Protein AF-A0A2I0SZ85-F1 (afdb_monomer_lite)

Sequence (132 aa):
MGALLAPLLMPPPLPAGSWGPHLIIVPTSVMLNWEMELKRWCPSFKILTYYGAQKERRLKRQGWTKPNAFHVCITSYKLVLQDHQAFRRKNWKYLILDEAQNIKNFKSQRWQSLLNFNRSLGGATHGCWGAP

InterPro domains:
  IPR000330 SNF2, N-terminal domain [PF00176] (19-118)
  IPR014001 Helicase superfamily 1/2, ATP-binding domain [PS51192] (1-132)
  IPR027417 P-loop containing nucleoside triphosphate hydrolase [SSF52540] (8-117)
  IPR038718 SNF2-like, N-terminal domain superfamily [G3DSA:3.40.50.10810] (1-121)
  IPR050520 INO80/SWR1 chromatin remodeling helicase [PTHR45685] (17-119)

Organism: NCBI:txid1758121

pLDDT: mean 75.62, std 19.71, range [24.89, 96.06]

Radius of gyration: 14.16 Å; chains: 1; bounding box: 32×34×33 Å

Secondary structure (DSSP, 8-state):
-GGGSHHHHS-SS--TT----EEEEE-GGGHHHHHHHHHHH-TTS-EEEE-S-HHHHHHHTTTTTSTTS-SEEEEEHHHHHHTHHHHHTS--S-EEETTGGG-TTTTSHHHHHHHGGGTTSSS---------

Structure (mmCIF, N/CA/C/O backbone):
data_AF-A0A2I0SZ85-F1
#
_entry.id   AF-A0A2I0SZ85-F1
#
loop_
_atom_site.group_PDB
_atom_site.id
_atom_site.type_symbol
_atom_site.label_atom_id
_atom_site.label_alt_id
_atom_site.label_comp_id
_atom_site.label_asym_id
_atom_site.label_entity_id
_atom_site.label_seq_id
_atom_site.pdbx_PDB_ins_code
_atom_site.Cartn_x
_atom_site.Cartn_y
_atom_site.Cartn_z
_atom_site.occupancy
_atom_site.B_iso_or_equiv
_atom_site.auth_seq_id
_atom_site.auth_comp_id
_atom_site.auth_asym_id
_atom_site.auth_atom_id
_atom_site.pdbx_PDB_model_num
ATOM 1 N N . MET A 1 1 ? 16.799 7.228 4.350 1.00 44.47 1 MET A N 1
ATOM 2 C CA . MET A 1 1 ? 17.493 6.115 5.029 1.00 44.47 1 MET A CA 1
ATOM 3 C C . MET A 1 1 ? 16.901 4.737 4.705 1.00 44.47 1 MET A C 1
ATOM 5 O O . MET A 1 1 ? 17.680 3.804 4.670 1.00 44.47 1 MET A O 1
ATOM 9 N N . GLY A 1 2 ? 15.613 4.589 4.348 1.00 43.84 2 GLY A N 1
ATOM 10 C CA . GLY A 1 2 ? 15.022 3.266 4.032 1.00 43.84 2 GLY A CA 1
ATOM 11 C C . GLY A 1 2 ? 15.482 2.556 2.739 1.00 43.84 2 GLY A C 1
ATOM 12 O O . GLY A 1 2 ? 15.270 1.361 2.601 1.00 43.84 2 GLY A O 1
ATOM 13 N N . ALA A 1 3 ? 16.151 3.257 1.814 1.00 42.97 3 ALA A N 1
ATOM 14 C CA . ALA A 1 3 ? 16.541 2.751 0.486 1.00 42.97 3 ALA A CA 1
ATOM 15 C C . ALA A 1 3 ? 17.713 1.743 0.476 1.00 42.97 3 ALA A C 1
ATOM 17 O O . ALA A 1 3 ? 17.840 0.884 -0.393 1.00 42.97 3 ALA A O 1
ATOM 18 N N . LEU A 1 4 ? 18.626 1.864 1.444 1.00 46.16 4 LEU A N 1
ATOM 19 C CA . LEU A 1 4 ? 19.895 1.123 1.428 1.00 46.16 4 LEU A CA 1
ATOM 20 C C . LEU A 1 4 ? 19.808 -0.259 2.090 1.00 46.16 4 LEU A C 1
ATOM 22 O O . LEU A 1 4 ? 20.774 -1.013 2.042 1.00 46.16 4 LEU A O 1
ATOM 26 N N . LEU A 1 5 ? 18.667 -0.605 2.692 1.00 50.38 5 LEU A N 1
ATOM 27 C CA . LEU A 1 5 ? 18.508 -1.841 3.464 1.00 50.38 5 LEU A CA 1
ATOM 28 C C . LEU A 1 5 ? 17.736 -2.936 2.737 1.00 50.38 5 LEU A C 1
ATOM 30 O O . LEU A 1 5 ? 17.677 -4.059 3.231 1.00 50.38 5 LEU A O 1
ATOM 34 N N . ALA A 1 6 ? 17.141 -2.673 1.577 1.00 49.50 6 ALA A N 1
ATOM 35 C CA . ALA A 1 6 ? 16.249 -3.666 1.003 1.00 49.50 6 ALA A CA 1
ATOM 36 C C . ALA A 1 6 ? 16.882 -4.924 0.355 1.00 49.50 6 ALA A C 1
ATOM 38 O O . ALA A 1 6 ? 16.164 -5.922 0.261 1.00 49.50 6 ALA A O 1
ATOM 39 N N . PRO A 1 7 ? 18.212 -5.021 0.116 1.00 46.56 7 PRO A N 1
ATOM 40 C CA . PRO A 1 7 ? 18.873 -6.323 -0.040 1.00 46.56 7 PRO A CA 1
ATOM 41 C C . PRO A 1 7 ? 18.843 -7.191 1.233 1.00 46.56 7 PRO A C 1
ATOM 43 O O . PRO A 1 7 ? 18.945 -8.407 1.132 1.00 46.56 7 PRO A O 1
ATOM 46 N N . LEU A 1 8 ? 18.713 -6.583 2.420 1.00 47.69 8 LEU A N 1
ATOM 47 C CA . LEU A 1 8 ? 18.642 -7.277 3.714 1.00 47.69 8 LEU A CA 1
ATOM 48 C C . LEU A 1 8 ? 17.195 -7.568 4.152 1.00 47.69 8 LEU A C 1
ATOM 50 O O . LEU A 1 8 ? 16.967 -8.498 4.919 1.00 47.69 8 LEU A O 1
ATOM 54 N N . LEU A 1 9 ? 16.218 -6.787 3.673 1.00 50.72 9 LEU A N 1
ATOM 55 C CA . LEU A 1 9 ? 14.790 -6.962 3.990 1.00 50.72 9 LEU A CA 1
ATOM 56 C C . LEU A 1 9 ? 14.065 -7.922 3.039 1.00 50.72 9 LEU A C 1
ATOM 58 O O . LEU A 1 9 ? 13.003 -8.444 3.389 1.00 50.72 9 LEU A O 1
ATOM 62 N N . MET A 1 10 ? 14.599 -8.155 1.838 1.00 50.31 10 MET A N 1
ATOM 63 C CA . MET A 1 10 ? 14.072 -9.189 0.958 1.00 50.31 10 MET A CA 1
ATOM 64 C C . MET A 1 10 ? 14.655 -10.542 1.396 1.00 50.31 10 MET A C 1
ATOM 66 O O . MET A 1 10 ? 15.878 -10.677 1.432 1.00 50.31 10 MET A O 1
ATOM 70 N N . PRO A 1 11 ? 13.831 -11.553 1.742 1.00 45.50 11 PRO A N 1
ATOM 71 C CA . PRO A 1 11 ? 14.356 -12.887 2.013 1.00 45.50 11 PRO A CA 1
ATOM 72 C C . PRO A 1 11 ? 15.162 -13.386 0.795 1.00 45.50 11 PRO A C 1
ATOM 74 O O . PRO A 1 11 ? 14.889 -12.932 -0.324 1.00 45.50 11 PRO A O 1
ATOM 77 N N . PRO A 1 12 ? 16.133 -14.309 0.986 1.00 48.47 12 PRO A N 1
ATOM 78 C CA . PRO A 1 12 ? 16.880 -14.936 -0.113 1.00 48.47 12 PRO A CA 1
ATOM 79 C C . PRO A 1 12 ? 15.923 -15.377 -1.229 1.00 48.47 12 PRO A C 1
ATOM 81 O O . PRO A 1 12 ? 14.752 -15.620 -0.917 1.00 48.47 12 PRO A O 1
ATOM 84 N N . PRO A 1 13 ? 16.386 -15.464 -2.499 1.00 53.16 13 PRO A N 1
ATOM 85 C CA . PRO A 1 13 ? 15.541 -15.639 -3.679 1.00 53.16 13 PRO A CA 1
ATOM 86 C C . PRO A 1 13 ? 14.365 -16.549 -3.362 1.00 53.16 13 PRO A C 1
ATOM 88 O O . PRO A 1 13 ? 14.539 -17.728 -3.054 1.00 53.16 13 PRO A O 1
ATOM 91 N N . LEU A 1 14 ? 13.189 -15.918 -3.332 1.00 53.12 14 LEU A N 1
ATOM 92 C CA . LEU A 1 14 ? 11.928 -16.511 -2.924 1.00 53.12 14 LEU A CA 1
ATOM 93 C C . LEU A 1 14 ? 11.828 -17.928 -3.519 1.00 53.12 14 LEU A C 1
ATOM 95 O O . LEU A 1 14 ? 11.938 -18.057 -4.743 1.00 53.12 14 LEU A O 1
ATOM 99 N N . PRO A 1 15 ? 11.664 -18.989 -2.701 1.00 48.31 15 PRO A N 1
ATOM 100 C CA . PRO A 1 15 ? 11.682 -20.358 -3.200 1.00 48.31 15 PRO A CA 1
ATOM 101 C C . PRO A 1 15 ? 10.659 -20.503 -4.328 1.00 48.31 15 PRO A C 1
ATOM 103 O O . PRO A 1 15 ? 9.571 -19.904 -4.271 1.00 48.31 15 PRO A O 1
ATOM 106 N N . ALA A 1 16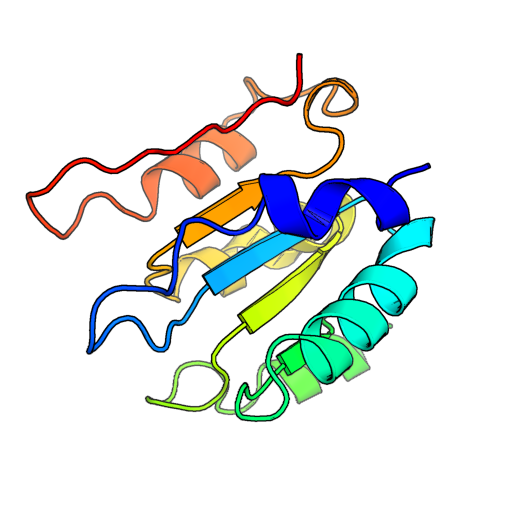 ? 11.045 -21.247 -5.369 1.00 47.22 16 ALA A N 1
ATOM 107 C CA . ALA A 1 16 ? 10.293 -21.399 -6.609 1.00 47.22 16 ALA A CA 1
ATOM 108 C C . ALA A 1 16 ? 8.796 -21.625 -6.319 1.00 47.22 16 ALA A C 1
ATOM 110 O O . ALA A 1 16 ? 8.412 -22.629 -5.728 1.00 47.22 16 ALA A O 1
ATOM 111 N N . GLY A 1 17 ? 7.949 -20.652 -6.688 1.00 54.47 17 GLY A N 1
ATOM 112 C CA . GLY A 1 17 ? 6.491 -20.713 -6.483 1.00 54.47 17 GLY A CA 1
ATOM 113 C C . GLY A 1 17 ? 5.878 -19.646 -5.560 1.00 54.47 17 GLY A C 1
ATOM 114 O O . GLY A 1 17 ? 4.651 -19.559 -5.440 1.00 54.47 17 GLY A O 1
ATOM 115 N N . SER A 1 18 ? 6.670 -18.767 -4.944 1.00 61.62 18 SER A N 1
ATOM 116 C CA . SER A 1 18 ? 6.164 -17.708 -4.049 1.00 61.62 18 SER A CA 1
ATOM 117 C C . SER A 1 18 ? 5.984 -16.336 -4.729 1.00 61.62 18 SER A C 1
ATOM 119 O O . SER A 1 18 ? 6.353 -15.295 -4.199 1.00 61.62 18 SER A O 1
ATOM 121 N N . TRP A 1 19 ? 5.301 -16.306 -5.879 1.00 74.44 19 TRP A N 1
ATOM 122 C CA . TRP A 1 19 ? 5.027 -15.100 -6.692 1.00 74.44 19 TRP A CA 1
ATOM 123 C C . TRP A 1 19 ? 4.056 -14.065 -6.076 1.00 74.44 19 TRP A C 1
ATOM 125 O O . TRP A 1 19 ? 3.644 -13.126 -6.750 1.00 74.44 19 TRP A O 1
ATOM 135 N N . GLY A 1 20 ? 3.659 -14.223 -4.810 1.00 77.69 20 GLY A N 1
ATOM 136 C CA . GLY A 1 20 ? 2.708 -13.334 -4.135 1.00 77.69 20 GLY A CA 1
ATOM 137 C C . GLY A 1 20 ? 1.300 -13.915 -3.957 1.00 77.69 20 GLY A C 1
ATOM 138 O O . GLY A 1 20 ? 1.087 -15.114 -4.181 1.00 77.69 20 GLY A O 1
ATOM 139 N N . PRO A 1 21 ? 0.340 -13.088 -3.504 1.00 88.62 21 PRO A N 1
ATOM 140 C CA . PRO A 1 21 ? 0.461 -11.639 -3.294 1.00 88.62 21 PRO A CA 1
ATOM 141 C C . PRO A 1 21 ? 1.196 -11.280 -1.988 1.00 88.62 21 PRO A C 1
ATOM 143 O O . PRO A 1 21 ? 0.873 -11.813 -0.928 1.00 88.62 21 PRO A O 1
ATOM 146 N N . HIS A 1 22 ? 2.144 -10.345 -2.055 1.00 88.75 22 HIS A N 1
ATOM 147 C CA . HIS A 1 22 ? 2.912 -9.827 -0.912 1.00 88.75 22 HIS A CA 1
ATOM 148 C C . HIS A 1 22 ? 2.492 -8.395 -0.577 1.00 88.75 22 HIS A C 1
ATOM 150 O O . HIS A 1 22 ? 2.214 -7.611 -1.487 1.00 88.75 22 HIS A O 1
ATOM 156 N N . LEU A 1 23 ? 2.445 -8.047 0.709 1.00 91.56 23 LEU A N 1
ATOM 157 C CA . LEU A 1 23 ? 2.087 -6.711 1.189 1.00 91.56 23 LEU A CA 1
ATOM 158 C C . LEU A 1 23 ? 3.287 -6.040 1.851 1.00 91.56 23 LEU A C 1
ATOM 160 O O . LEU A 1 23 ? 3.842 -6.568 2.810 1.00 91.56 23 LEU A O 1
ATOM 164 N N . ILE A 1 24 ? 3.637 -4.851 1.374 1.00 91.81 24 ILE A N 1
ATOM 165 C CA . ILE A 1 24 ? 4.678 -3.999 1.945 1.00 91.81 24 ILE A CA 1
ATOM 166 C C . ILE A 1 24 ? 4.011 -2.741 2.491 1.00 91.81 24 ILE A C 1
ATOM 168 O O . ILE A 1 24 ? 3.296 -2.038 1.768 1.00 91.81 24 ILE A O 1
ATOM 172 N N . ILE A 1 25 ? 4.225 -2.469 3.774 1.00 91.69 25 ILE A N 1
ATOM 173 C CA . ILE A 1 25 ? 3.687 -1.302 4.466 1.00 91.69 25 ILE A CA 1
ATOM 174 C C . ILE A 1 25 ? 4.845 -0.410 4.882 1.00 91.69 25 ILE A C 1
ATOM 176 O O . ILE A 1 25 ? 5.689 -0.815 5.674 1.00 91.69 25 ILE A O 1
ATOM 180 N N . VAL A 1 26 ? 4.870 0.803 4.341 1.00 92.00 26 VAL A N 1
ATOM 181 C CA . VAL A 1 26 ? 5.983 1.746 4.507 1.00 92.00 26 VAL A CA 1
ATOM 182 C C . VAL A 1 26 ? 5.466 3.144 4.869 1.00 92.00 26 VAL A C 1
ATOM 184 O O . VAL A 1 26 ? 4.280 3.444 4.674 1.00 92.00 26 VAL A O 1
ATOM 187 N N . PRO A 1 27 ? 6.307 4.054 5.384 1.00 91.94 27 PRO A N 1
ATOM 188 C CA . PRO A 1 27 ? 5.945 5.464 5.476 1.00 91.94 27 PRO A CA 1
ATOM 189 C C . PRO A 1 27 ? 5.570 6.040 4.101 1.00 91.94 27 PRO A C 1
ATOM 191 O O . PRO A 1 27 ? 6.190 5.728 3.085 1.00 91.94 27 PRO A O 1
ATOM 194 N N . THR A 1 28 ? 4.564 6.921 4.054 1.00 91.00 28 THR A N 1
ATOM 195 C CA . THR A 1 28 ? 4.070 7.504 2.788 1.00 91.00 28 THR A CA 1
ATOM 196 C C . THR A 1 28 ? 5.185 8.169 1.972 1.00 91.00 28 THR A C 1
ATOM 198 O O . THR A 1 28 ? 5.175 8.090 0.748 1.00 91.00 28 THR A O 1
ATOM 201 N N . SER A 1 29 ? 6.157 8.792 2.644 1.00 90.50 29 SER A N 1
ATOM 202 C CA . SER A 1 29 ? 7.278 9.506 2.024 1.00 90.50 29 SER A CA 1
ATOM 203 C C . SER A 1 29 ? 8.231 8.611 1.231 1.00 90.50 29 SER A C 1
ATOM 205 O O . SER A 1 29 ? 8.889 9.105 0.323 1.00 90.50 29 SER A O 1
ATOM 207 N N . VAL A 1 30 ? 8.304 7.312 1.538 1.00 90.31 30 VAL A N 1
ATOM 208 C CA . VAL A 1 30 ? 9.245 6.376 0.894 1.00 90.31 30 VAL A CA 1
ATOM 209 C C . VAL A 1 30 ? 8.557 5.367 -0.031 1.00 90.31 30 VAL A C 1
ATOM 211 O O . VAL A 1 30 ? 9.228 4.538 -0.635 1.00 90.31 30 VAL A O 1
ATOM 214 N N . MET A 1 31 ? 7.232 5.446 -0.207 1.00 91.06 31 MET A N 1
ATOM 215 C CA . MET A 1 31 ? 6.474 4.508 -1.053 1.00 91.06 31 MET A CA 1
ATOM 216 C C . MET A 1 31 ? 6.983 4.432 -2.496 1.00 91.06 31 MET A C 1
ATOM 218 O O . MET A 1 31 ? 7.127 3.339 -3.038 1.00 91.06 31 MET A O 1
ATOM 222 N N . LEU A 1 32 ? 7.246 5.584 -3.121 1.00 90.00 32 LEU A N 1
ATOM 223 C CA . LEU A 1 32 ? 7.725 5.631 -4.507 1.00 90.00 32 LEU A CA 1
ATOM 224 C C . LEU A 1 32 ? 9.165 5.127 -4.626 1.00 90.00 32 LEU A C 1
ATOM 226 O O . LEU A 1 32 ? 9.515 4.500 -5.621 1.00 90.00 32 LEU A O 1
ATOM 230 N N . ASN A 1 33 ? 9.980 5.357 -3.596 1.00 89.88 33 ASN A N 1
ATOM 231 C CA . ASN A 1 33 ? 11.337 4.832 -3.541 1.00 89.88 33 ASN A CA 1
ATOM 232 C C . ASN A 1 33 ? 11.329 3.296 -3.554 1.00 89.88 33 ASN A C 1
ATOM 234 O O . ASN A 1 33 ? 11.986 2.681 -4.389 1.00 89.88 33 ASN A O 1
ATOM 238 N N . TRP A 1 34 ? 10.485 2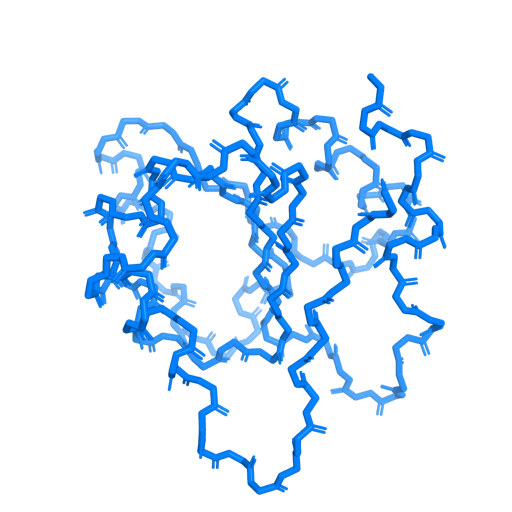.691 -2.714 1.00 89.50 34 TRP A N 1
ATOM 239 C CA . TRP A 1 34 ? 10.277 1.243 -2.682 1.00 89.50 34 TRP A CA 1
ATOM 240 C C . TRP A 1 34 ? 9.781 0.674 -4.018 1.00 89.50 34 TRP A C 1
ATOM 242 O O . TRP A 1 34 ? 10.220 -0.395 -4.438 1.00 89.50 34 TRP A O 1
ATOM 252 N N . GLU A 1 35 ? 8.885 1.377 -4.717 1.00 90.75 35 GLU A N 1
ATOM 253 C CA . GLU A 1 35 ? 8.442 0.960 -6.052 1.00 90.75 35 GLU A CA 1
ATOM 254 C C . GLU A 1 35 ? 9.605 0.919 -7.054 1.00 90.75 35 GLU A C 1
ATOM 256 O O . GLU A 1 35 ? 9.741 -0.057 -7.796 1.00 90.75 35 GLU A O 1
ATOM 261 N N . MET A 1 36 ? 10.437 1.964 -7.084 1.00 89.25 36 MET A N 1
ATOM 262 C CA . MET A 1 36 ? 11.588 2.043 -7.989 1.00 89.25 36 MET A CA 1
ATOM 263 C C . MET A 1 36 ? 12.607 0.936 -7.707 1.00 89.25 36 MET A C 1
ATOM 265 O O . MET A 1 36 ? 13.083 0.278 -8.632 1.00 89.25 36 MET A O 1
ATOM 269 N N . GLU A 1 37 ? 12.904 0.691 -6.436 1.00 86.75 37 GLU A N 1
ATOM 270 C CA . GLU A 1 37 ? 13.831 -0.356 -6.010 1.00 86.75 37 GLU A CA 1
ATOM 271 C C . GLU A 1 37 ? 13.333 -1.758 -6.355 1.00 86.75 37 GLU A C 1
ATOM 273 O O . GLU A 1 37 ? 14.075 -2.552 -6.930 1.00 86.75 37 GLU A O 1
ATOM 278 N N . LEU A 1 38 ? 12.054 -2.051 -6.108 1.00 85.88 38 LEU A N 1
ATOM 279 C CA . LEU A 1 38 ? 11.472 -3.342 -6.474 1.00 85.88 38 LEU A CA 1
ATOM 280 C C . LEU A 1 38 ? 11.458 -3.568 -7.982 1.00 85.88 38 LEU A C 1
ATOM 282 O O . LEU A 1 38 ? 11.707 -4.686 -8.424 1.00 85.88 38 LEU A O 1
ATOM 286 N N . LYS A 1 39 ? 11.219 -2.525 -8.782 1.00 86.56 39 LYS A N 1
ATOM 287 C CA . LYS A 1 39 ? 11.347 -2.614 -10.243 1.00 86.56 39 LYS A CA 1
ATOM 288 C C . LYS A 1 39 ? 12.785 -2.902 -10.672 1.00 86.56 39 LYS A C 1
ATOM 290 O O . LYS A 1 39 ? 12.985 -3.633 -11.637 1.00 86.56 39 LYS A O 1
ATOM 295 N N . ARG A 1 40 ? 13.775 -2.360 -9.957 1.00 83.25 40 ARG A N 1
ATOM 296 C CA . ARG A 1 40 ? 15.200 -2.591 -10.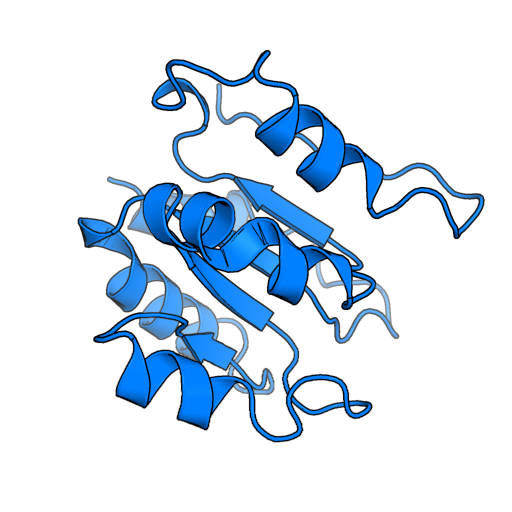225 1.00 83.25 40 ARG A CA 1
ATOM 297 C C . ARG A 1 40 ? 15.642 -4.005 -9.844 1.00 83.25 40 ARG A C 1
ATOM 299 O O . ARG A 1 40 ? 16.347 -4.637 -10.622 1.00 83.25 40 ARG A O 1
ATOM 306 N N . TRP A 1 41 ? 15.259 -4.495 -8.667 1.00 81.06 41 TRP A N 1
ATOM 307 C CA . TRP A 1 41 ? 15.688 -5.810 -8.170 1.00 81.06 41 TRP A CA 1
ATOM 308 C C . TRP A 1 41 ? 14.850 -6.965 -8.710 1.00 81.06 41 TRP A C 1
ATOM 310 O O . TRP A 1 41 ? 15.369 -8.053 -8.933 1.00 81.06 41 TRP A O 1
ATOM 320 N N . CYS A 1 42 ? 13.555 -6.741 -8.921 1.00 81.06 42 CYS A N 1
ATOM 321 C CA . CYS A 1 42 ? 12.585 -7.749 -9.341 1.00 81.06 42 CYS A CA 1
ATOM 322 C C . CYS A 1 42 ? 11.744 -7.241 -10.525 1.00 81.06 42 CYS A C 1
ATOM 324 O O . CYS A 1 42 ? 10.523 -7.111 -10.403 1.00 81.06 42 CYS A O 1
ATOM 326 N N . PRO A 1 43 ? 12.342 -6.995 -11.705 1.00 83.81 43 PRO A N 1
ATOM 327 C CA . PRO A 1 43 ? 11.625 -6.436 -12.858 1.00 83.81 43 PRO A CA 1
ATOM 328 C C . PRO A 1 43 ? 10.480 -7.330 -13.361 1.00 83.81 43 PRO A C 1
ATOM 330 O O . PRO A 1 43 ? 9.534 -6.848 -13.975 1.00 83.81 43 PRO A O 1
ATOM 333 N N . SER A 1 44 ? 10.524 -8.633 -13.061 1.00 85.50 44 SER A N 1
ATOM 334 C CA . SER A 1 44 ? 9.458 -9.586 -13.404 1.00 85.50 44 SER A CA 1
ATOM 335 C C . SER A 1 44 ? 8.216 -9.470 -12.504 1.00 85.50 44 SER A C 1
ATOM 337 O O . SER A 1 44 ? 7.221 -10.169 -12.714 1.00 85.50 44 SER A O 1
ATOM 339 N N . PHE A 1 45 ? 8.249 -8.639 -11.456 1.00 86.88 45 PHE A N 1
ATOM 340 C CA . PHE A 1 45 ? 7.147 -8.527 -10.509 1.00 86.88 45 PHE A CA 1
ATOM 341 C C . PHE A 1 45 ? 6.115 -7.486 -10.946 1.00 86.88 45 PHE A C 1
ATOM 343 O O . PHE A 1 45 ? 6.430 -6.341 -11.254 1.00 86.88 45 PHE A O 1
ATOM 350 N N . LYS A 1 46 ? 4.834 -7.868 -10.895 1.00 91.75 46 LYS A N 1
ATOM 351 C CA . LYS A 1 46 ? 3.718 -6.933 -11.042 1.00 91.75 46 LYS A CA 1
ATOM 352 C C . LYS A 1 46 ? 3.537 -6.191 -9.724 1.00 91.75 46 LYS A C 1
ATOM 354 O O . LYS A 1 46 ? 3.070 -6.780 -8.748 1.00 91.75 46 LYS A O 1
ATOM 359 N N . ILE A 1 47 ? 3.922 -4.922 -9.693 1.00 92.31 47 ILE A N 1
ATOM 360 C CA . ILE A 1 47 ? 3.859 -4.080 -8.495 1.00 92.31 47 ILE A CA 1
ATOM 361 C C . ILE A 1 47 ? 2.617 -3.188 -8.567 1.00 92.31 47 ILE A C 1
ATOM 363 O O . ILE A 1 47 ? 2.365 -2.540 -9.581 1.00 92.31 47 ILE A O 1
ATOM 367 N N . LEU A 1 48 ? 1.843 -3.152 -7.483 1.00 94.88 48 LEU A N 1
ATOM 368 C CA . LEU A 1 48 ? 0.714 -2.250 -7.290 1.00 94.88 48 LEU A CA 1
ATOM 369 C C . LEU A 1 48 ? 1.037 -1.246 -6.180 1.00 94.88 48 LEU A C 1
ATOM 371 O O . LEU A 1 48 ? 1.017 -1.586 -4.997 1.00 94.88 48 LEU A O 1
ATOM 375 N N . THR A 1 49 ? 1.252 0.015 -6.545 1.00 95.25 49 THR A N 1
ATOM 376 C CA . THR A 1 49 ? 1.441 1.095 -5.567 1.00 95.25 49 THR A CA 1
ATOM 377 C C . THR A 1 49 ? 0.086 1.673 -5.157 1.00 95.25 49 THR A C 1
ATOM 379 O O . THR A 1 49 ? -0.616 2.346 -5.926 1.00 95.25 49 THR A O 1
ATOM 382 N N . TYR A 1 50 ? -0.319 1.404 -3.921 1.00 96.06 50 TYR A N 1
ATOM 383 C CA . TYR A 1 50 ? -1.625 1.738 -3.370 1.00 96.06 50 TYR A CA 1
ATOM 384 C C . TYR A 1 50 ? -1.609 3.078 -2.626 1.00 96.06 50 TYR A C 1
ATOM 386 O O . TYR A 1 50 ? -1.397 3.163 -1.421 1.00 96.06 50 TYR A O 1
ATOM 394 N N . TYR A 1 51 ? -1.868 4.145 -3.370 1.00 94.31 51 TYR A N 1
ATOM 395 C CA . TYR A 1 51 ? -1.970 5.519 -2.876 1.00 94.31 51 TYR A CA 1
ATOM 396 C C . TYR A 1 51 ? -3.018 6.294 -3.681 1.00 94.31 51 TYR A C 1
ATOM 398 O O . TYR A 1 51 ? -3.514 5.785 -4.695 1.00 94.31 51 TYR A O 1
ATOM 406 N N . GLY A 1 52 ? -3.327 7.510 -3.231 1.00 93.38 52 GLY A N 1
ATOM 407 C CA . GLY A 1 52 ? -4.219 8.435 -3.925 1.00 93.38 52 GLY A CA 1
ATOM 408 C C . GLY A 1 52 ? -5.558 8.667 -3.226 1.00 93.38 52 GLY A C 1
ATOM 409 O O . GLY A 1 52 ? -5.830 8.162 -2.125 1.00 93.38 52 GLY A O 1
ATOM 410 N N . ALA A 1 53 ? -6.417 9.443 -3.880 1.00 94.88 53 ALA A N 1
ATOM 411 C CA . ALA A 1 53 ? -7.748 9.770 -3.386 1.00 94.88 53 ALA A CA 1
ATOM 412 C C . ALA A 1 53 ? -8.645 8.520 -3.310 1.00 94.88 53 ALA A C 1
ATOM 414 O O . ALA A 1 53 ? -8.371 7.471 -3.895 1.00 94.88 53 ALA A O 1
ATOM 415 N N . GLN A 1 54 ? -9.764 8.605 -2.585 1.00 92.69 54 GLN A N 1
ATOM 416 C CA . GLN A 1 54 ? -10.674 7.463 -2.412 1.00 92.69 54 GLN A CA 1
ATOM 417 C C . GLN A 1 54 ? -11.202 6.909 -3.747 1.00 92.69 54 GLN A C 1
ATOM 419 O O . GLN A 1 54 ? -11.324 5.690 -3.896 1.00 92.69 54 GLN A O 1
ATOM 424 N N . LYS A 1 55 ? -11.466 7.790 -4.723 1.00 94.88 55 LYS A N 1
ATOM 425 C CA . LYS A 1 55 ? -11.901 7.416 -6.076 1.00 94.88 55 LYS A CA 1
ATOM 426 C C . LYS A 1 55 ? -10.827 6.600 -6.802 1.00 94.88 55 LYS A C 1
ATOM 428 O O . LYS A 1 55 ? -11.124 5.510 -7.280 1.00 94.88 55 LYS A O 1
ATOM 433 N N . GLU A 1 56 ? -9.581 7.066 -6.804 1.00 94.69 56 GLU A N 1
ATOM 434 C CA . GLU A 1 56 ? -8.443 6.370 -7.426 1.00 94.69 56 GLU A CA 1
ATOM 435 C C . GLU A 1 56 ? -8.191 5.010 -6.773 1.00 94.69 56 GLU A C 1
ATOM 437 O O . GLU A 1 56 ? -8.049 3.998 -7.458 1.00 94.69 56 GLU A O 1
ATOM 442 N N . ARG A 1 57 ? -8.229 4.950 -5.436 1.00 95.62 57 ARG A N 1
ATOM 443 C CA . ARG A 1 57 ? -8.105 3.689 -4.692 1.00 95.62 57 ARG A CA 1
ATOM 444 C C . ARG A 1 57 ? -9.228 2.713 -5.034 1.00 95.62 57 ARG A C 1
ATOM 446 O O . ARG A 1 57 ? -8.979 1.518 -5.154 1.00 95.62 57 ARG A O 1
ATOM 453 N N . ARG A 1 58 ? -10.461 3.192 -5.234 1.00 92.50 58 ARG A N 1
ATOM 454 C CA . ARG A 1 58 ? -11.579 2.343 -5.681 1.00 92.50 58 ARG A CA 1
ATOM 455 C C . ARG A 1 58 ? -11.321 1.751 -7.066 1.00 92.50 58 ARG A C 1
ATOM 457 O O . ARG A 1 58 ? -11.627 0.578 -7.253 1.00 92.50 58 ARG A O 1
ATOM 464 N N . LEU A 1 59 ? -10.740 2.522 -7.987 1.00 94.06 59 LEU A N 1
ATOM 465 C CA . LEU A 1 59 ? -10.342 2.037 -9.313 1.00 94.06 59 LEU A CA 1
ATOM 466 C C . LEU A 1 59 ? -9.220 0.994 -9.213 1.00 94.06 59 LEU A C 1
ATOM 468 O O . LEU A 1 59 ? -9.361 -0.090 -9.766 1.00 94.06 59 LEU A O 1
ATOM 472 N N . LYS A 1 60 ? -8.174 1.249 -8.412 1.00 93.06 60 LYS A N 1
ATOM 473 C CA . LYS A 1 60 ? -7.073 0.291 -8.169 1.00 93.06 60 LYS A CA 1
ATOM 474 C C . LYS A 1 60 ? -7.547 -1.051 -7.594 1.00 93.06 60 LYS A C 1
ATOM 476 O O . LYS A 1 60 ? -6.904 -2.072 -7.807 1.00 93.06 60 LYS A O 1
ATOM 481 N N . ARG A 1 61 ? -8.671 -1.068 -6.866 1.00 92.19 61 ARG A N 1
ATOM 482 C CA . ARG A 1 61 ? -9.273 -2.296 -6.313 1.00 92.19 61 ARG A CA 1
ATOM 483 C C . ARG A 1 61 ? -10.124 -3.082 -7.316 1.00 92.19 61 ARG A C 1
ATOM 485 O O . ARG A 1 61 ? -10.536 -4.200 -7.002 1.00 92.19 61 ARG A O 1
ATOM 492 N N . GLN A 1 62 ? -10.416 -2.547 -8.500 1.00 91.25 62 GLN A N 1
ATOM 493 C CA . GLN A 1 62 ? -11.187 -3.282 -9.503 1.00 91.25 62 GLN A CA 1
ATOM 494 C C . GLN A 1 62 ? -10.382 -4.489 -9.995 1.00 91.25 62 GLN A C 1
ATOM 496 O O . GLN A 1 62 ? -9.269 -4.356 -10.486 1.00 91.25 62 GLN A O 1
ATOM 501 N N . GLY A 1 63 ? -10.921 -5.696 -9.807 1.00 85.44 63 GLY A N 1
ATOM 502 C CA . GLY A 1 63 ? -10.252 -6.935 -10.217 1.00 85.44 63 GLY A CA 1
ATOM 503 C C . GLY A 1 63 ? -9.019 -7.325 -9.393 1.00 85.44 63 GLY A C 1
ATOM 504 O O . GLY A 1 63 ? -8.430 -8.366 -9.663 1.00 85.44 63 GLY A O 1
ATOM 505 N N . TRP A 1 64 ? -8.653 -6.572 -8.352 1.00 90.56 64 TRP A N 1
ATOM 506 C CA . TRP A 1 64 ? -7.438 -6.819 -7.562 1.00 90.56 64 TRP A CA 1
ATOM 507 C C . TRP A 1 64 ? -7.477 -8.136 -6.759 1.00 90.56 64 TRP A C 1
ATOM 509 O O . TRP A 1 64 ? -6.444 -8.653 -6.337 1.00 90.56 64 TRP A O 1
ATOM 519 N N . THR A 1 65 ? -8.666 -8.719 -6.559 1.00 86.50 65 THR A N 1
ATOM 520 C CA . THR A 1 65 ? -8.856 -10.025 -5.913 1.00 86.50 65 THR A CA 1
ATOM 521 C C . THR A 1 65 ? -8.548 -11.183 -6.853 1.00 86.50 65 THR A C 1
ATOM 523 O O . THR A 1 65 ? -8.230 -12.259 -6.351 1.00 86.50 65 THR A O 1
ATOM 526 N N . LYS A 1 66 ? -8.553 -10.965 -8.177 1.00 86.94 66 LYS A N 1
ATOM 527 C CA . LYS A 1 66 ? -8.257 -11.999 -9.174 1.00 86.94 66 LYS A CA 1
ATOM 528 C C . LYS A 1 66 ? -6.879 -12.638 -8.920 1.00 86.94 66 LYS A C 1
ATOM 530 O O . LYS A 1 66 ? -5.972 -11.964 -8.401 1.00 86.94 66 LYS A O 1
ATOM 535 N N . PRO A 1 67 ? -6.705 -13.922 -9.278 1.00 80.94 67 PRO A N 1
ATOM 536 C CA . PRO A 1 67 ? -5.387 -14.544 -9.313 1.00 80.94 67 PRO A CA 1
ATOM 537 C C . PRO A 1 67 ? -4.436 -13.716 -10.185 1.00 80.94 67 PRO A C 1
ATOM 539 O O . PRO A 1 67 ? -4.850 -13.172 -11.206 1.00 80.94 67 PRO A O 1
ATOM 542 N N . ASN A 1 68 ? -3.173 -13.595 -9.773 1.00 81.75 68 ASN A N 1
ATOM 543 C CA . ASN A 1 68 ? -2.109 -12.935 -10.544 1.00 81.75 68 ASN A CA 1
ATOM 544 C C . ASN A 1 68 ? -2.380 -11.468 -10.955 1.00 81.75 68 ASN A C 1
ATOM 546 O O . ASN A 1 68 ? -1.753 -10.967 -11.893 1.00 81.75 68 ASN A O 1
ATOM 550 N N . ALA A 1 69 ? -3.288 -10.770 -10.255 1.00 88.50 69 ALA A N 1
ATOM 551 C CA . ALA A 1 69 ? -3.551 -9.344 -10.475 1.00 88.50 69 ALA A CA 1
ATOM 552 C C . ALA A 1 69 ? -2.296 -8.489 -10.224 1.00 88.50 69 ALA A C 1
ATOM 554 O O . ALA A 1 69 ? -1.990 -7.584 -10.993 1.00 88.50 69 ALA A O 1
ATOM 555 N N . PHE A 1 70 ? -1.557 -8.810 -9.163 1.00 92.25 70 PHE A N 1
ATOM 556 C CA . PHE A 1 70 ? -0.250 -8.250 -8.836 1.00 92.25 70 PHE A CA 1
ATOM 557 C C . PHE A 1 70 ? 0.510 -9.243 -7.944 1.00 92.25 70 PHE A C 1
ATOM 559 O O . PHE A 1 70 ? -0.099 -10.099 -7.296 1.00 92.25 70 PHE A O 1
ATOM 566 N N . HIS A 1 71 ? 1.833 -9.120 -7.917 1.00 90.75 71 HIS A N 1
ATOM 567 C CA . HIS A 1 71 ? 2.732 -9.909 -7.074 1.00 90.75 71 HIS A CA 1
ATOM 568 C C . HIS A 1 71 ? 3.017 -9.186 -5.755 1.00 90.75 71 HIS A C 1
ATOM 570 O O . HIS A 1 71 ? 3.011 -9.812 -4.699 1.00 90.75 71 HIS A O 1
ATOM 576 N N . VAL A 1 72 ? 3.191 -7.861 -5.798 1.00 91.88 72 VAL A N 1
ATOM 577 C CA . VAL A 1 72 ? 3.496 -7.028 -4.624 1.00 91.88 72 VAL A CA 1
ATOM 578 C C . VAL A 1 72 ? 2.558 -5.829 -4.575 1.00 91.88 72 VAL A C 1
ATOM 580 O O . VAL A 1 72 ? 2.337 -5.173 -5.590 1.00 91.88 72 VAL A O 1
ATOM 583 N N . CYS A 1 73 ? 2.015 -5.531 -3.399 1.00 94.69 73 CYS A N 1
ATOM 584 C CA . CYS A 1 73 ? 1.283 -4.303 -3.115 1.00 94.69 73 CYS A CA 1
ATOM 585 C C . CYS A 1 73 ? 2.075 -3.460 -2.116 1.00 94.69 73 CYS A C 1
ATOM 587 O O . CYS A 1 73 ? 2.442 -3.960 -1.055 1.00 94.69 73 CYS A O 1
ATOM 589 N N . ILE A 1 74 ? 2.307 -2.190 -2.441 1.00 95.00 74 ILE A N 1
ATOM 590 C CA . ILE A 1 74 ? 2.993 -1.231 -1.569 1.00 95.00 74 ILE A CA 1
ATOM 591 C C . ILE A 1 74 ? 1.960 -0.215 -1.097 1.00 95.00 74 ILE A C 1
ATOM 593 O O . ILE A 1 74 ? 1.299 0.424 -1.915 1.00 95.00 74 ILE A O 1
ATOM 597 N N . THR A 1 75 ? 1.805 -0.043 0.210 1.00 95.38 75 THR A N 1
ATOM 598 C CA . THR A 1 75 ? 0.845 0.900 0.801 1.00 95.38 75 THR A CA 1
ATOM 599 C C . THR A 1 75 ? 1.442 1.592 2.020 1.00 95.38 75 THR A C 1
ATOM 601 O O . THR A 1 75 ? 2.462 1.166 2.554 1.00 95.38 75 THR A O 1
ATOM 604 N N . SER A 1 76 ? 0.779 2.642 2.505 1.00 93.56 76 SER A N 1
ATOM 605 C CA . SER A 1 76 ? 1.139 3.263 3.777 1.00 93.56 76 SER A CA 1
ATOM 606 C C . SER A 1 76 ? 0.352 2.718 4.964 1.00 93.56 76 SER A C 1
ATOM 608 O O . SER A 1 76 ? -0.777 2.230 4.830 1.00 93.56 76 SER A O 1
ATOM 610 N N . TYR A 1 77 ? 0.929 2.901 6.153 1.00 90.25 77 TYR A N 1
ATOM 611 C CA . TYR A 1 77 ? 0.308 2.621 7.452 1.00 90.25 77 TYR A CA 1
ATOM 612 C C . TYR A 1 77 ? -1.078 3.256 7.620 1.00 90.25 77 TYR A C 1
ATOM 614 O O . TYR A 1 77 ? -1.988 2.658 8.189 1.00 90.25 77 TYR A O 1
ATOM 622 N N . LYS A 1 78 ? -1.272 4.474 7.107 1.00 89.38 78 LYS A N 1
ATOM 623 C CA . LYS A 1 78 ? -2.566 5.162 7.185 1.00 89.38 78 LYS A CA 1
ATOM 624 C C . LYS A 1 78 ? -3.604 4.493 6.282 1.00 89.38 78 LYS A C 1
ATOM 626 O O . LYS A 1 78 ? -4.734 4.258 6.707 1.00 89.38 78 LYS A O 1
ATOM 631 N N . LEU A 1 79 ? -3.220 4.179 5.045 1.00 93.12 79 LEU A N 1
ATOM 632 C CA . LEU A 1 79 ? -4.138 3.659 4.032 1.00 93.12 79 LEU A CA 1
ATOM 633 C C . LEU A 1 79 ? -4.567 2.220 4.310 1.00 93.12 79 LEU A C 1
ATOM 635 O O . LEU A 1 79 ? -5.740 1.899 4.125 1.00 93.12 79 LEU A O 1
ATOM 639 N N . VAL A 1 80 ? -3.658 1.376 4.805 1.00 90.88 80 VAL A N 1
ATOM 640 C CA . VAL A 1 80 ? -3.991 -0.013 5.155 1.00 90.88 80 VAL A CA 1
ATOM 641 C C . VAL A 1 80 ? -5.028 -0.075 6.281 1.00 90.88 80 VAL A C 1
ATOM 643 O O . VAL A 1 80 ? -5.924 -0.912 6.250 1.00 90.88 80 VAL A O 1
ATOM 646 N N . LEU A 1 81 ? -4.960 0.847 7.248 1.00 88.44 81 LEU A N 1
ATOM 647 C CA . LEU A 1 81 ? -5.929 0.945 8.338 1.00 88.44 81 LEU A CA 1
ATOM 648 C C . LEU A 1 81 ? -7.258 1.526 7.854 1.00 88.44 81 LEU A C 1
ATOM 650 O O . LEU A 1 81 ? -8.325 1.012 8.203 1.00 88.44 81 LEU A O 1
ATOM 654 N N . GLN A 1 82 ? -7.196 2.575 7.031 1.00 90.88 82 GLN A N 1
ATOM 655 C CA . GLN A 1 82 ? -8.377 3.209 6.452 1.00 90.88 82 GLN A CA 1
ATOM 656 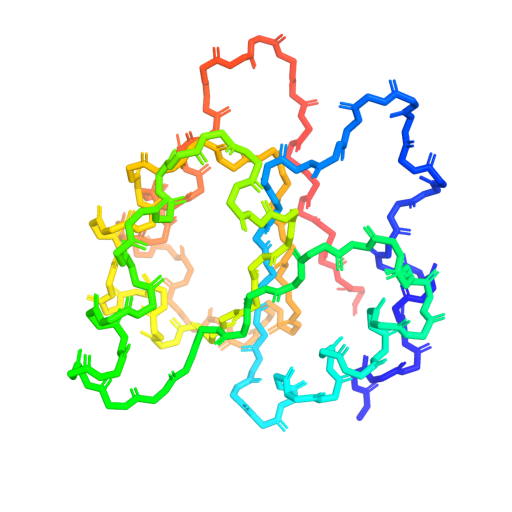C C . GLN A 1 82 ? -9.191 2.218 5.607 1.00 90.88 82 GLN A C 1
ATOM 658 O O . GLN A 1 82 ? -10.410 2.168 5.738 1.00 90.88 82 GLN A O 1
ATOM 663 N N . ASP A 1 83 ? -8.524 1.382 4.808 1.00 92.06 83 ASP A N 1
ATOM 664 C CA . ASP A 1 83 ? -9.164 0.408 3.917 1.00 92.06 83 ASP A CA 1
ATOM 665 C C . ASP A 1 83 ? -9.014 -1.044 4.393 1.00 92.06 83 ASP A C 1
ATOM 667 O O . ASP A 1 83 ? -9.062 -1.972 3.582 1.00 92.06 83 ASP A O 1
ATOM 671 N N . HIS A 1 84 ? -8.840 -1.271 5.697 1.00 88.19 84 HIS A N 1
ATOM 672 C CA . HIS A 1 84 ? -8.532 -2.592 6.263 1.00 88.19 84 HIS A CA 1
ATOM 673 C C . HIS A 1 84 ? -9.489 -3.704 5.801 1.00 88.19 84 HIS A C 1
ATOM 675 O O . HIS A 1 84 ? -9.058 -4.831 5.570 1.00 88.19 84 HIS A O 1
ATOM 681 N N . GLN A 1 85 ? -10.777 -3.396 5.602 1.00 87.75 85 GLN A N 1
ATOM 682 C CA . GLN A 1 85 ? -11.768 -4.352 5.097 1.00 87.75 85 GLN A CA 1
ATOM 683 C C . GLN A 1 85 ? -11.436 -4.869 3.694 1.00 87.75 85 GLN A C 1
ATOM 685 O O . GLN A 1 85 ? -11.720 -6.022 3.380 1.00 87.75 85 GLN A O 1
ATOM 690 N N . ALA A 1 86 ? -10.851 -4.028 2.841 1.00 89.75 86 ALA A N 1
ATOM 691 C CA . ALA A 1 86 ? -10.433 -4.422 1.507 1.00 89.75 86 ALA A CA 1
ATOM 692 C C . ALA A 1 86 ? -9.199 -5.330 1.594 1.00 89.75 86 ALA A C 1
ATOM 694 O O . ALA A 1 86 ? -9.210 -6.426 1.038 1.00 89.75 86 ALA A O 1
ATOM 695 N N . PHE A 1 87 ? -8.178 -4.911 2.347 1.00 89.94 87 PHE A N 1
ATOM 696 C CA . PHE A 1 87 ? -6.948 -5.686 2.534 1.00 89.94 87 PHE A CA 1
ATOM 697 C C . PHE A 1 87 ? -7.204 -7.050 3.189 1.00 89.94 87 PHE A C 1
ATOM 699 O O . PHE A 1 87 ? -6.570 -8.025 2.797 1.00 89.94 87 PHE A O 1
ATOM 706 N N . ARG A 1 88 ? -8.191 -7.148 4.091 1.00 86.00 88 ARG A N 1
ATOM 707 C CA . ARG A 1 88 ? -8.653 -8.399 4.718 1.00 86.00 88 ARG A CA 1
ATOM 708 C C . ARG A 1 88 ? -9.138 -9.458 3.732 1.00 86.00 88 ARG A C 1
ATOM 710 O O . ARG A 1 88 ? -9.060 -10.643 4.023 1.00 86.00 88 ARG A O 1
ATOM 717 N N . ARG A 1 89 ? -9.700 -9.047 2.593 1.00 85.75 89 ARG A N 1
ATOM 718 C CA . ARG A 1 89 ? -10.288 -9.971 1.606 1.00 85.75 89 ARG A CA 1
ATOM 719 C C . ARG A 1 89 ? -9.239 -10.660 0.731 1.00 85.75 89 ARG A C 1
ATOM 721 O O . ARG A 1 89 ? -9.604 -11.500 -0.087 1.00 85.75 89 ARG A O 1
ATOM 728 N N . LYS A 1 90 ? -7.966 -10.275 0.841 1.00 85.31 90 LYS A N 1
ATOM 729 C CA . LYS A 1 90 ? -6.862 -10.866 0.085 1.00 85.31 90 LYS A CA 1
ATOM 730 C C . LYS A 1 90 ? -6.024 -11.727 1.034 1.00 85.31 90 LYS A C 1
ATOM 732 O O . LYS A 1 90 ? -5.654 -11.272 2.110 1.00 85.31 90 LYS A O 1
ATOM 737 N N . ASN A 1 91 ? -5.707 -12.948 0.610 1.00 84.44 91 ASN A N 1
ATOM 738 C CA . ASN A 1 91 ? -4.811 -13.841 1.344 1.00 84.44 91 ASN A CA 1
ATOM 739 C C . ASN A 1 91 ? -3.364 -13.490 0.982 1.00 84.44 91 ASN A C 1
ATOM 741 O O . ASN A 1 91 ? -2.878 -13.879 -0.081 1.00 84.44 91 ASN A O 1
ATOM 745 N N . TRP A 1 92 ? -2.718 -12.687 1.824 1.00 85.69 92 TRP A N 1
ATOM 746 C CA . TRP A 1 92 ? -1.340 -12.231 1.636 1.00 85.69 92 TRP A CA 1
ATOM 747 C C . TRP A 1 92 ? -0.354 -13.317 2.051 1.00 85.69 92 TRP A C 1
ATOM 749 O O . TRP A 1 92 ? -0.477 -13.833 3.150 1.00 85.69 92 TRP A O 1
ATOM 759 N N . LYS A 1 93 ? 0.637 -13.640 1.215 1.00 83.75 93 LYS A N 1
ATOM 760 C CA . LYS A 1 93 ? 1.673 -14.627 1.562 1.00 83.75 93 LYS A CA 1
ATOM 761 C C . LYS A 1 93 ? 2.673 -14.054 2.562 1.00 83.75 93 LYS A C 1
ATOM 763 O O . LYS A 1 93 ? 2.877 -14.641 3.620 1.00 83.75 93 LYS A O 1
ATOM 768 N N . TYR A 1 94 ? 3.235 -12.888 2.247 1.00 83.25 94 TYR A N 1
ATOM 769 C CA . TYR A 1 94 ? 4.143 -12.161 3.133 1.00 83.25 94 TYR A CA 1
ATOM 770 C C . TYR A 1 94 ? 3.632 -10.762 3.455 1.00 83.25 94 TYR A C 1
ATOM 772 O O . TYR A 1 94 ? 2.967 -10.115 2.640 1.00 83.25 94 TYR A O 1
ATOM 780 N N . LEU A 1 95 ? 3.987 -10.313 4.657 1.00 85.56 95 LEU A N 1
ATOM 781 C CA . LEU A 1 95 ? 3.761 -8.971 5.166 1.00 85.56 95 LEU A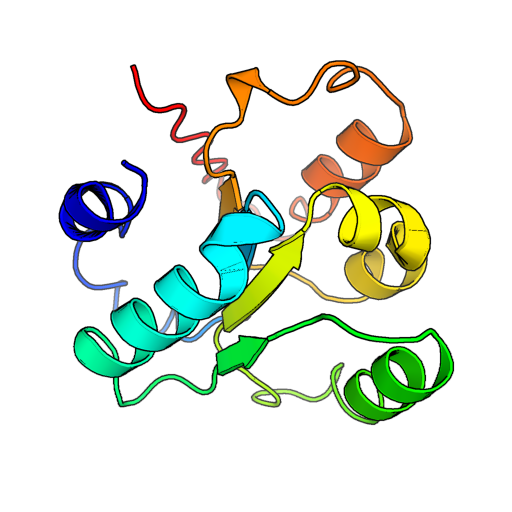 CA 1
ATOM 782 C C . LEU A 1 95 ? 5.105 -8.392 5.606 1.00 85.56 95 LEU A C 1
ATOM 784 O O . LEU A 1 95 ? 5.762 -8.975 6.463 1.00 85.56 95 LEU A O 1
ATOM 788 N N . ILE A 1 96 ? 5.488 -7.257 5.035 1.00 86.75 96 ILE A N 1
ATOM 789 C CA . ILE A 1 96 ? 6.727 -6.543 5.353 1.00 86.75 96 ILE A CA 1
ATOM 790 C C . ILE A 1 96 ? 6.342 -5.174 5.909 1.00 86.75 96 ILE A C 1
ATOM 792 O O . ILE A 1 96 ? 5.527 -4.468 5.308 1.00 86.75 96 ILE A O 1
ATOM 796 N N . LEU A 1 97 ? 6.900 -4.818 7.065 1.00 86.75 97 LEU A N 1
ATOM 797 C CA . LEU A 1 97 ? 6.649 -3.554 7.755 1.00 86.75 97 LEU A CA 1
ATOM 798 C C . LEU A 1 97 ? 7.965 -2.779 7.844 1.00 86.75 97 LEU A C 1
ATOM 800 O O . LEU A 1 97 ? 8.860 -3.176 8.581 1.00 86.75 97 LEU A O 1
ATOM 804 N N . ASP A 1 98 ? 8.077 -1.690 7.094 1.00 87.00 98 ASP A N 1
ATOM 805 C CA . ASP A 1 98 ? 9.255 -0.821 7.115 1.00 87.00 98 ASP A CA 1
ATOM 806 C C . ASP A 1 98 ? 9.104 0.248 8.196 1.00 87.00 98 ASP A C 1
ATOM 808 O O . ASP A 1 98 ? 8.038 0.863 8.309 1.00 87.00 98 ASP A O 1
ATOM 812 N N . GLU A 1 99 ? 10.148 0.490 8.986 1.00 83.44 99 GLU A N 1
ATOM 813 C CA . GLU A 1 99 ? 10.108 1.437 10.108 1.00 83.44 99 GLU A CA 1
ATOM 814 C C . GLU A 1 99 ? 8.973 1.121 11.114 1.00 83.44 99 GLU A C 1
ATOM 816 O O . GLU A 1 99 ? 8.253 2.013 11.580 1.00 83.44 99 GLU A O 1
ATOM 821 N N . ALA A 1 100 ? 8.761 -0.166 11.426 1.00 77.88 100 ALA A N 1
ATOM 822 C CA . ALA A 1 100 ? 7.653 -0.649 12.260 1.00 77.88 100 ALA A CA 1
ATOM 823 C C . ALA A 1 100 ? 7.615 -0.027 13.672 1.00 77.88 100 ALA A C 1
ATOM 825 O O . ALA A 1 100 ? 6.542 0.106 14.266 1.00 77.88 100 ALA A O 1
ATOM 826 N N . GLN A 1 101 ? 8.757 0.430 14.188 1.00 75.06 101 GLN A N 1
ATOM 827 C CA . GLN A 1 101 ? 8.874 1.195 15.430 1.00 75.06 101 GLN A CA 1
ATOM 828 C C . GLN A 1 101 ? 8.055 2.499 15.423 1.00 75.06 101 GLN A C 1
ATOM 830 O O . GLN A 1 101 ? 7.618 2.962 16.475 1.00 75.06 101 GLN A O 1
ATOM 835 N N . ASN A 1 102 ? 7.756 3.067 14.249 1.00 69.56 102 ASN A N 1
ATOM 836 C CA . ASN A 1 102 ? 6.932 4.273 14.121 1.00 69.56 102 ASN A CA 1
ATOM 837 C C . ASN A 1 102 ? 5.423 4.004 14.296 1.00 69.56 102 ASN A C 1
ATOM 839 O O . ASN A 1 102 ? 4.611 4.938 14.320 1.00 69.56 102 ASN A O 1
ATOM 843 N N . ILE A 1 103 ? 5.010 2.741 14.443 1.00 72.62 103 ILE A N 1
ATOM 844 C CA . ILE A 1 103 ? 3.609 2.364 14.640 1.00 72.62 103 ILE A CA 1
ATOM 845 C C . ILE A 1 103 ? 3.216 2.573 16.108 1.00 72.62 103 ILE A C 1
ATOM 847 O O . ILE A 1 103 ? 3.258 1.662 16.931 1.00 72.62 103 ILE A O 1
ATOM 851 N N . LYS A 1 104 ? 2.717 3.770 16.432 1.00 67.38 104 LYS A N 1
ATOM 852 C CA . LYS A 1 104 ? 2.295 4.122 17.804 1.00 67.38 104 LYS A CA 1
ATOM 853 C C . LYS A 1 104 ? 1.205 3.211 18.397 1.00 67.38 104 LYS A C 1
ATOM 855 O O . LYS A 1 104 ? 1.144 3.041 19.605 1.00 67.38 104 LYS A O 1
ATOM 860 N N . ASN A 1 105 ? 0.346 2.613 17.562 1.00 67.25 105 ASN A N 1
ATOM 861 C CA . ASN A 1 105 ? -0.848 1.867 17.995 1.00 67.25 105 ASN A CA 1
ATOM 862 C C . ASN A 1 105 ? -0.869 0.401 17.527 1.00 67.25 105 ASN A C 1
ATOM 864 O O . ASN A 1 105 ? -1.918 -0.118 17.138 1.00 67.25 105 ASN A O 1
ATOM 868 N N . PHE A 1 106 ? 0.270 -0.291 17.574 1.00 68.00 106 PHE A N 1
ATOM 869 C CA . PHE A 1 106 ? 0.389 -1.684 17.115 1.00 68.00 106 PHE A CA 1
ATOM 870 C C . PHE A 1 106 ? -0.550 -2.669 17.848 1.00 68.00 106 PHE A C 1
ATOM 872 O O . PHE A 1 106 ? -1.022 -3.649 17.274 1.00 68.00 106 PHE A O 1
ATOM 879 N N . LYS A 1 107 ? -0.909 -2.372 19.105 1.00 64.62 107 LYS A N 1
ATOM 880 C CA . LYS A 1 107 ? -1.863 -3.167 19.904 1.00 64.62 107 LYS A CA 1
ATOM 881 C C . LYS A 1 107 ? -3.333 -2.961 19.521 1.00 64.62 107 LYS A C 1
ATOM 883 O O . LYS A 1 107 ? -4.202 -3.632 20.069 1.00 64.62 107 LYS A O 1
ATOM 888 N N . SER A 1 108 ? -3.646 -2.042 18.605 1.00 76.12 108 SER A N 1
ATOM 889 C CA . SER A 1 108 ? -5.040 -1.807 18.223 1.00 76.12 108 SER A CA 1
ATOM 890 C C . SER A 1 108 ? -5.660 -3.049 17.577 1.00 76.12 108 SER A C 1
ATOM 892 O O . SER A 1 108 ? -5.013 -3.765 16.808 1.00 76.12 108 SER A O 1
ATOM 894 N N . GLN A 1 109 ? -6.956 -3.253 17.808 1.00 73.69 109 GLN A N 1
ATOM 895 C CA . GLN A 1 109 ? -7.710 -4.371 17.235 1.00 73.69 109 GLN A CA 1
ATOM 896 C C . GLN A 1 109 ? -7.641 -4.414 15.698 1.00 73.69 109 GLN A C 1
ATOM 898 O O . GLN A 1 109 ? -7.685 -5.490 15.105 1.00 73.69 109 GLN A O 1
ATOM 903 N N . ARG A 1 110 ? -7.482 -3.256 15.039 1.00 73.00 110 ARG A N 1
ATOM 904 C CA . ARG A 1 110 ? -7.323 -3.163 13.578 1.00 73.00 110 ARG A CA 1
ATOM 905 C C . ARG A 1 110 ? -5.999 -3.763 13.103 1.00 73.00 110 ARG A C 1
ATOM 907 O O . ARG A 1 110 ? -6.006 -4.526 12.143 1.00 73.00 110 ARG A O 1
ATOM 914 N N . TRP A 1 111 ? -4.896 -3.466 13.794 1.00 79.56 111 TRP A N 1
ATOM 915 C CA . TRP A 1 111 ? -3.582 -4.057 13.516 1.00 79.56 111 TRP A CA 1
ATOM 916 C C . TRP A 1 111 ? -3.567 -5.555 13.795 1.00 79.56 111 TRP A C 1
ATOM 918 O O . TRP A 1 111 ? -3.134 -6.328 12.950 1.00 79.56 111 TRP A O 1
ATOM 928 N N . GLN A 1 112 ? -4.133 -5.977 14.924 1.00 77.44 112 GLN A N 1
ATOM 929 C CA . GLN A 1 112 ? -4.256 -7.398 15.253 1.00 77.44 112 GLN A CA 1
ATOM 930 C C . GLN A 1 112 ? -5.098 -8.146 14.217 1.00 77.44 112 GLN A C 1
ATOM 932 O O . GLN A 1 112 ? -4.726 -9.225 13.770 1.00 77.44 112 GLN A O 1
ATOM 937 N N . SER A 1 113 ? -6.197 -7.543 13.759 1.00 73.44 113 SER A N 1
ATOM 938 C CA . SER A 1 113 ? -6.987 -8.101 12.661 1.00 73.44 113 SER A CA 1
ATOM 939 C C . SER A 1 113 ? -6.144 -8.242 11.393 1.00 73.44 113 SER A C 1
ATOM 941 O O . SER A 1 113 ? -6.181 -9.303 10.785 1.00 73.44 113 SER A O 1
ATOM 943 N N . LEU A 1 114 ? -5.350 -7.220 11.043 1.00 73.94 114 LEU A N 1
ATOM 944 C CA . LEU A 1 114 ? -4.440 -7.227 9.892 1.00 73.94 114 LEU A CA 1
ATOM 945 C C . LEU A 1 114 ? -3.389 -8.341 9.941 1.00 73.94 114 LEU A C 1
ATOM 947 O O . LEU A 1 114 ? -3.184 -9.031 8.946 1.00 73.94 114 LEU A O 1
ATOM 951 N N . LEU A 1 115 ? -2.760 -8.544 11.096 1.00 71.50 115 LEU A N 1
ATOM 952 C CA . LEU A 1 115 ? -1.745 -9.582 11.297 1.00 71.50 115 LEU A CA 1
ATOM 953 C C . LEU A 1 115 ? -2.350 -10.992 11.291 1.00 71.50 115 LEU A C 1
ATOM 955 O O . LEU A 1 115 ? -1.724 -11.936 10.816 1.00 71.50 115 LEU A O 1
ATOM 959 N N . ASN A 1 116 ? -3.591 -11.130 11.761 1.00 68.00 116 ASN A N 1
ATOM 960 C CA . ASN A 1 116 ? -4.295 -12.408 11.832 1.00 68.00 116 ASN A CA 1
ATOM 961 C C . ASN A 1 116 ? -4.868 -12.885 10.483 1.00 68.00 116 ASN A C 1
ATOM 963 O O . ASN A 1 116 ? -5.414 -13.986 10.420 1.00 68.00 116 ASN A O 1
ATOM 967 N N . PHE A 1 117 ? -4.745 -12.110 9.396 1.00 63.47 117 PHE A N 1
ATOM 968 C CA . PHE A 1 117 ? -5.260 -12.496 8.073 1.00 63.47 117 PHE A CA 1
ATOM 969 C C . PHE A 1 117 ? -4.584 -13.732 7.465 1.00 63.47 117 PHE A C 1
ATOM 971 O O . PHE A 1 117 ? -5.146 -14.324 6.548 1.00 63.47 117 PHE A O 1
ATOM 978 N N . ASN A 1 118 ? -3.424 -14.154 7.976 1.00 54.66 118 ASN A N 1
ATOM 979 C CA . ASN A 1 118 ? -2.586 -15.165 7.327 1.00 54.66 118 ASN A CA 1
ATOM 980 C C . ASN A 1 118 ? -2.696 -16.587 7.917 1.00 54.66 118 ASN A C 1
ATOM 982 O O . ASN A 1 118 ? -1.864 -17.446 7.647 1.00 54.66 118 ASN A O 1
ATOM 986 N N . ARG A 1 119 ? -3.707 -16.862 8.752 1.00 48.41 119 ARG A N 1
ATOM 987 C CA . ARG A 1 119 ? -3.788 -18.122 9.519 1.00 48.41 119 ARG A CA 1
ATOM 988 C C . ARG A 1 119 ? -4.383 -19.331 8.776 1.00 48.41 119 ARG A C 1
ATOM 990 O O . ARG A 1 119 ? -4.587 -20.361 9.407 1.00 48.41 119 ARG A O 1
ATOM 997 N N . SER A 1 120 ? -4.672 -19.244 7.473 1.00 40.56 120 SER A N 1
ATOM 998 C CA . SER A 1 120 ? -5.319 -20.339 6.720 1.00 40.56 120 SER A CA 1
ATOM 999 C C . SER A 1 120 ? -4.370 -21.317 6.016 1.00 40.56 120 SER A C 1
ATOM 1001 O O . SER A 1 120 ? -4.843 -22.265 5.395 1.00 40.56 120 SER A O 1
ATOM 1003 N N . LEU A 1 121 ? -3.051 -21.154 6.137 1.00 39.19 121 LEU A N 1
ATOM 1004 C CA . LEU A 1 121 ? -2.083 -22.171 5.725 1.00 39.19 121 LEU A CA 1
ATOM 1005 C C . LEU A 1 121 ? -1.276 -22.594 6.952 1.00 39.19 121 LEU A C 1
ATOM 1007 O O . LEU A 1 121 ? -0.553 -21.793 7.540 1.00 39.19 121 LEU A O 1
ATOM 1011 N N . GLY A 1 122 ? -1.446 -23.850 7.370 1.00 34.47 122 GLY A N 1
ATOM 1012 C CA . GLY A 1 122 ? -0.600 -24.472 8.383 1.00 34.47 122 GLY A CA 1
ATOM 1013 C C . GLY A 1 122 ? 0.853 -24.426 7.917 1.00 34.47 122 GLY A C 1
ATOM 1014 O O . GLY A 1 122 ? 1.225 -25.111 6.972 1.00 34.47 122 GLY A O 1
ATOM 1015 N N . GLY A 1 123 ? 1.644 -23.557 8.537 1.00 33.22 123 GLY A N 1
ATOM 1016 C CA . GLY A 1 123 ? 3.022 -23.287 8.142 1.00 33.22 123 GLY A CA 1
ATOM 1017 C C . GLY A 1 123 ? 3.398 -21.868 8.532 1.00 33.22 123 GLY A C 1
ATOM 1018 O O . GLY A 1 123 ? 3.246 -20.930 7.756 1.00 33.22 123 GLY A O 1
ATOM 1019 N N . ALA A 1 124 ? 3.829 -21.701 9.777 1.00 44.72 124 ALA A N 1
ATOM 1020 C CA . ALA A 1 124 ? 4.259 -20.426 10.319 1.00 44.72 124 ALA A CA 1
ATOM 1021 C C . ALA A 1 124 ? 5.420 -19.830 9.506 1.00 44.72 124 ALA A C 1
ATOM 1023 O O . ALA A 1 124 ? 6.521 -20.363 9.525 1.00 44.72 124 ALA A O 1
ATOM 1024 N N . THR A 1 125 ? 5.207 -18.665 8.894 1.00 42.91 125 THR A N 1
ATOM 1025 C CA . THR A 1 125 ? 6.272 -17.672 8.688 1.00 42.91 125 THR A CA 1
ATOM 1026 C C . THR A 1 125 ? 5.707 -16.278 8.950 1.00 42.91 125 THR A C 1
ATOM 1028 O O . THR A 1 125 ? 5.523 -15.471 8.040 1.00 42.91 125 THR A O 1
ATOM 1031 N N . HIS A 1 126 ? 5.406 -15.983 10.217 1.00 42.50 126 HIS A N 1
ATOM 1032 C CA . HIS A 1 126 ? 5.343 -14.598 10.681 1.00 42.50 126 HIS A CA 1
ATOM 1033 C C . HIS A 1 126 ? 6.779 -14.061 10.736 1.00 42.50 126 HIS A C 1
ATOM 1035 O O . HIS A 1 126 ? 7.404 -14.033 11.790 1.00 42.50 126 HIS A O 1
ATOM 1041 N N . GLY A 1 127 ? 7.321 -13.667 9.585 1.00 38.1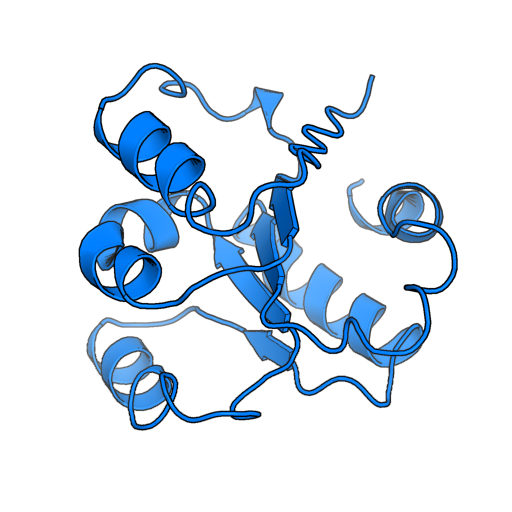9 127 GLY A N 1
ATOM 1042 C CA . GLY A 1 127 ? 8.545 -12.878 9.522 1.00 38.19 127 GLY A CA 1
ATOM 1043 C C . GLY A 1 127 ? 8.233 -11.435 9.898 1.00 38.19 127 GLY A C 1
ATOM 1044 O O . GLY A 1 127 ? 8.146 -10.582 9.023 1.00 38.19 127 GLY A O 1
ATOM 1045 N N . CYS A 1 128 ? 8.024 -11.163 11.188 1.00 36.31 128 CYS A N 1
ATOM 1046 C CA . CYS A 1 128 ? 8.209 -9.815 11.718 1.00 36.31 128 CYS A CA 1
ATOM 1047 C C . CYS A 1 128 ? 9.719 -9.554 11.703 1.00 36.31 128 CYS A C 1
ATOM 1049 O O . CYS A 1 128 ? 10.396 -9.732 12.710 1.00 36.31 128 CYS A O 1
ATOM 1051 N N . TRP A 1 129 ? 10.269 -9.201 10.544 1.00 37.59 129 TRP A N 1
ATOM 1052 C CA . TRP A 1 129 ? 11.619 -8.659 10.481 1.00 37.59 129 TRP A CA 1
ATOM 1053 C C . TRP A 1 129 ? 11.522 -7.202 10.919 1.00 37.59 129 TRP A C 1
ATOM 1055 O O . TRP A 1 129 ? 11.398 -6.293 10.104 1.00 37.59 129 TRP A O 1
ATOM 1065 N N . GLY A 1 130 ? 11.469 -7.000 12.237 1.00 28.70 130 GLY A N 1
ATOM 1066 C CA . GLY A 1 130 ? 11.874 -5.730 12.812 1.00 28.70 130 GLY A CA 1
ATOM 1067 C C . GLY A 1 130 ? 13.348 -5.557 12.481 1.00 28.70 130 GLY A C 1
ATOM 1068 O O . GLY A 1 130 ? 14.156 -6.418 12.828 1.00 28.70 130 GLY A O 1
ATOM 1069 N N . ALA A 1 131 ? 13.676 -4.492 11.752 1.00 24.89 131 ALA A N 1
ATOM 1070 C CA . ALA A 1 131 ? 15.043 -3.998 11.719 1.00 24.89 131 ALA A CA 1
ATOM 1071 C C . ALA A 1 131 ? 15.523 -3.783 13.174 1.00 24.89 131 ALA A C 1
ATOM 1073 O O . ALA A 1 131 ? 14.681 -3.461 14.022 1.00 24.89 131 ALA A O 1
ATOM 1074 N N . PRO A 1 132 ? 16.813 -4.023 13.475 1.00 34.31 132 PRO A N 1
ATOM 1075 C CA . PRO A 1 132 ? 17.373 -3.751 14.799 1.00 34.31 132 PRO A CA 1
ATOM 1076 C C . PRO A 1 132 ? 17.141 -2.302 15.244 1.00 34.31 132 PRO A C 1
ATOM 1078 O O . PRO A 1 132 ? 17.108 -1.406 14.368 1.00 34.31 132 PRO A O 1
#

Foldseek 3Di:
DQLPCVVVQDPPPDPPPLLWPAEEEEAPVCLVVVVVVCCVVPVVWFEAEQDDDPVVNVVSLVCCQPPPSGSYYYYYPVVCLVPVVSLLSHQTPYYHYDPCVPPPPCVDPSNVSNLPSHPPDPDDDPPPPDPD